Protein AF-E8R3G0-F1 (afdb_monomer)

pLDDT: mean 76.51, std 14.15, range [46.5, 92.06]

Organism: Isosphaera pallida (strain ATCC 43644 / DSM 9630 / IS1B) (NCBI:txid575540)

Solvent-accessible surface area (backbone atoms only — not comparable to full-atom values): 9959 Å² total; per-residue (Å²): 142,84,85,83,78,85,80,78,77,79,68,65,66,63,60,58,61,66,66,52,54,62,54,55,53,49,51,54,50,52,50,53,50,50,55,49,48,51,55,69,74,58,79,52,77,75,62,54,56,59,63,70,70,71,68,34,72,46,67,75,60,44,71,44,76,72,46,77,41,44,38,66,37,75,48,74,52,73,38,44,37,37,28,63,31,96,56,69,35,38,36,67,44,71,52,63,82,56,98,41,64,56,64,70,80,63,66,41,77,36,47,52,71,33,72,48,74,44,49,41,35,42,61,40,56,80,63,63,41,85,42,75,50,50,35,37,37,36,34,70,37,89,87,50,44,62,45,70,34,38,41,36,34,40,30,38,72,64,82,67,86,60,75,86,76,72,68,135

Radius of gyration: 34.89 Å; Cα contacts (8 Å, |Δi|>4): 264; chains: 1; bounding box: 93×71×91 Å

Foldseek 3Di:
DDDDDDDDDPPPVVVVVVVC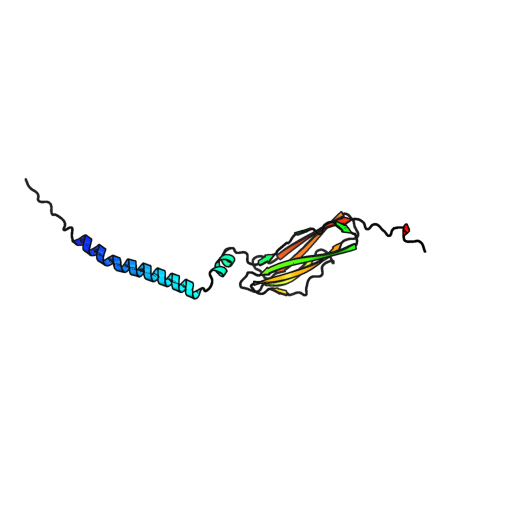VVVVVVVVVVVVVVVVVVVVVVPDPVLVVCVVVPDFKDKDAQEAEPEEDEAFDKDKDKIKIFGQDQAKKWWADKDWPDPFWDWPDPTDIAHHGGMDIIITMGTHHQDFAKDKIWMWIAMPDPVPRIRIHMYIYGYDYPPPDDVVVPDD

Structure (mmCIF, N/CA/C/O backbone):
data_AF-E8R3G0-F1
#
_entry.id   AF-E8R3G0-F1
#
loop_
_atom_site.group_PDB
_atom_site.id
_atom_site.type_symbol
_atom_site.label_atom_id
_atom_site.label_alt_id
_atom_site.label_comp_id
_atom_site.label_asym_id
_atom_site.label_entity_id
_atom_site.label_seq_id
_atom_site.pdbx_PDB_ins_code
_atom_site.Cartn_x
_atom_site.Cartn_y
_atom_site.Cartn_z
_atom_site.occupancy
_atom_site.B_iso_or_equiv
_atom_site.auth_seq_id
_atom_site.auth_comp_id
_atom_site.auth_asym_id
_atom_site.auth_atom_id
_atom_site.pdbx_PDB_model_num
ATOM 1 N N . MET A 1 1 ? 56.602 54.992 -60.881 1.00 48.09 1 MET A N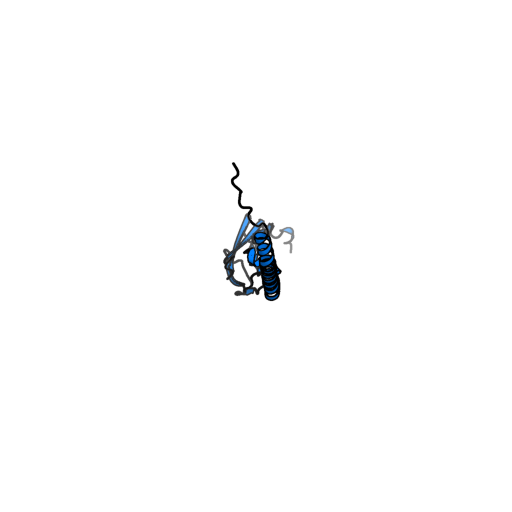 1
ATOM 2 C CA . MET A 1 1 ? 55.408 54.555 -60.127 1.00 48.09 1 MET A CA 1
ATOM 3 C C . MET A 1 1 ? 54.658 53.556 -60.984 1.00 48.09 1 MET A C 1
ATOM 5 O O . MET A 1 1 ? 54.378 53.911 -62.114 1.00 48.09 1 MET A O 1
ATOM 9 N N . HIS A 1 2 ? 54.443 52.333 -60.491 1.00 46.50 2 HIS A N 1
ATOM 10 C CA . HIS A 1 2 ? 53.284 51.454 -60.737 1.00 46.50 2 HIS A CA 1
ATOM 11 C C . HIS A 1 2 ? 53.679 50.013 -60.383 1.00 46.50 2 HIS A C 1
ATOM 13 O O . HIS A 1 2 ? 54.245 49.288 -61.192 1.00 46.50 2 HIS A O 1
ATOM 19 N N . GLN A 1 3 ? 53.409 49.615 -59.138 1.00 52.47 3 GLN A N 1
ATOM 20 C CA . GLN A 1 3 ? 53.368 48.205 -58.760 1.00 52.47 3 GLN A CA 1
ATOM 21 C C . GLN A 1 3 ? 51.996 47.660 -59.167 1.00 52.47 3 GLN A C 1
ATOM 23 O O . GLN A 1 3 ? 50.966 48.185 -58.743 1.00 52.47 3 GLN A O 1
ATOM 28 N N . THR A 1 4 ? 51.970 46.638 -60.014 1.00 61.75 4 THR A N 1
ATOM 29 C CA . THR A 1 4 ? 50.750 45.910 -60.369 1.00 61.75 4 THR A CA 1
ATOM 30 C C . THR A 1 4 ? 50.468 44.852 -59.308 1.00 61.75 4 THR A C 1
ATOM 32 O O . THR A 1 4 ? 51.262 43.933 -59.112 1.00 61.75 4 THR A O 1
ATOM 35 N N . VAL A 1 5 ? 49.337 44.989 -58.620 1.00 66.50 5 VAL A N 1
ATOM 36 C CA . VAL A 1 5 ? 48.831 44.021 -57.638 1.00 66.50 5 VAL A CA 1
ATOM 37 C C . VAL A 1 5 ? 48.325 42.767 -58.372 1.00 66.50 5 VAL A C 1
ATOM 39 O O . VAL A 1 5 ? 47.517 42.909 -59.292 1.00 66.50 5 VAL A O 1
ATOM 42 N N . PRO A 1 6 ? 48.738 41.542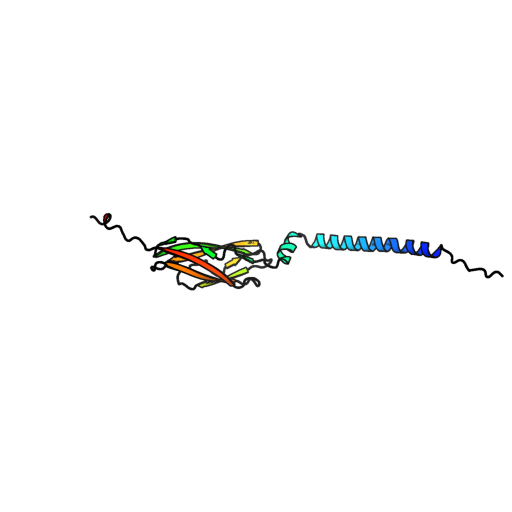 -57.993 1.00 62.72 6 PRO A N 1
ATOM 43 C CA . PRO A 1 6 ? 48.204 40.324 -58.594 1.00 62.72 6 PRO A CA 1
ATOM 44 C C . PRO A 1 6 ? 46.769 40.070 -58.106 1.00 62.72 6 PRO A C 1
ATOM 46 O O . PRO A 1 6 ? 46.514 39.886 -56.914 1.00 62.72 6 PRO A O 1
ATOM 49 N N . THR A 1 7 ? 45.811 40.047 -59.031 1.00 64.19 7 THR A N 1
ATOM 50 C CA . THR A 1 7 ? 44.411 39.719 -58.746 1.00 64.19 7 THR A CA 1
ATOM 51 C C . THR A 1 7 ? 44.235 38.200 -58.654 1.00 64.19 7 THR A C 1
ATOM 53 O O . THR A 1 7 ? 44.446 37.452 -59.605 1.00 64.19 7 THR A O 1
ATOM 56 N N . LYS A 1 8 ? 43.853 37.717 -57.466 1.00 61.03 8 LYS A N 1
ATOM 57 C CA . LYS A 1 8 ? 43.557 36.301 -57.199 1.00 61.03 8 LYS A CA 1
ATOM 58 C C . LYS A 1 8 ? 42.300 35.864 -57.980 1.00 61.03 8 LYS A C 1
ATOM 60 O O . LYS A 1 8 ? 41.273 36.541 -57.876 1.00 61.03 8 LYS A O 1
ATOM 65 N N . PRO A 1 9 ? 42.319 34.738 -58.721 1.00 58.00 9 PRO A N 1
ATOM 66 C CA . PRO A 1 9 ? 41.171 34.296 -59.509 1.00 58.00 9 PRO A CA 1
ATOM 67 C C . PRO A 1 9 ? 40.022 33.842 -58.593 1.00 58.00 9 PRO A C 1
ATOM 69 O O . PRO A 1 9 ? 40.120 32.846 -57.876 1.00 58.00 9 PRO A O 1
ATOM 72 N N . ARG A 1 10 ? 38.907 34.584 -58.626 1.00 59.81 10 ARG A N 1
ATOM 73 C CA . ARG A 1 10 ? 37.691 34.371 -57.807 1.00 59.81 10 ARG A CA 1
ATOM 74 C C . ARG A 1 10 ? 36.928 33.074 -58.135 1.00 59.81 10 ARG A C 1
ATOM 76 O O . ARG A 1 10 ? 35.971 32.747 -57.443 1.00 59.81 10 ARG A O 1
ATOM 83 N N . SER A 1 11 ? 37.341 32.317 -59.151 1.00 58.66 11 SER A N 1
ATOM 84 C CA . SER A 1 11 ? 36.619 31.140 -59.658 1.00 58.66 11 SER A CA 1
ATOM 85 C C . SER A 1 11 ? 36.961 29.816 -58.960 1.00 58.66 11 SER A C 1
ATOM 87 O O . SER A 1 11 ? 36.196 28.860 -59.069 1.00 58.66 11 SER A O 1
ATOM 89 N N . ALA A 1 12 ? 38.071 29.734 -58.215 1.00 56.28 12 ALA A N 1
ATOM 90 C CA . ALA A 1 12 ? 38.477 28.490 -57.548 1.00 56.28 12 ALA A CA 1
ATOM 91 C C . ALA A 1 12 ? 37.623 28.163 -56.307 1.00 56.28 12 ALA A C 1
ATOM 93 O O . ALA A 1 12 ? 37.351 26.999 -56.030 1.00 56.28 12 ALA A O 1
ATOM 94 N N . ILE A 1 13 ? 37.150 29.188 -55.591 1.00 58.56 13 ILE A N 1
ATOM 95 C CA . ILE A 1 13 ? 36.375 29.033 -54.347 1.00 58.56 13 ILE A CA 1
ATOM 96 C C . ILE A 1 13 ? 34.963 28.501 -54.644 1.00 58.56 13 ILE A C 1
ATOM 98 O O . ILE A 1 13 ? 34.425 27.697 -53.888 1.00 58.56 13 ILE A O 1
ATOM 102 N N . PHE A 1 14 ? 34.389 28.876 -55.791 1.00 53.91 14 PHE A N 1
ATOM 103 C CA . PHE A 1 14 ? 33.031 28.476 -56.164 1.00 53.91 14 PHE A CA 1
ATOM 104 C C . PHE A 1 14 ? 32.927 26.993 -56.567 1.00 53.91 14 PHE A C 1
ATOM 106 O O . PHE A 1 14 ? 31.877 26.381 -56.402 1.00 53.91 14 PHE A O 1
ATOM 113 N N . ARG A 1 15 ? 34.025 26.376 -57.035 1.00 52.94 15 ARG A N 1
ATOM 114 C CA . ARG A 1 15 ? 34.051 24.947 -57.406 1.00 52.94 15 ARG A CA 1
ATOM 115 C C . ARG A 1 15 ? 34.117 24.008 -56.196 1.00 52.94 15 ARG A C 1
ATOM 117 O O . ARG A 1 15 ? 33.633 22.890 -56.297 1.00 52.94 15 ARG A O 1
ATOM 124 N N . TRP A 1 16 ? 34.653 24.455 -55.058 1.00 50.97 16 TRP A N 1
ATOM 125 C CA . TRP A 1 16 ? 34.726 23.642 -53.833 1.00 50.97 16 TRP A CA 1
ATOM 126 C C . TRP A 1 16 ? 33.398 23.579 -53.066 1.00 50.97 16 TRP A C 1
ATOM 128 O O . TRP A 1 16 ? 33.080 22.538 -52.497 1.00 50.97 16 TRP A O 1
ATOM 138 N N . LEU A 1 17 ? 32.577 24.636 -53.114 1.00 52.47 17 LEU A N 1
ATOM 139 C CA . LEU A 1 17 ? 31.235 24.632 -52.510 1.00 52.47 17 LEU A CA 1
ATOM 140 C C . LEU A 1 17 ? 30.258 23.665 -53.201 1.00 52.47 17 LEU A C 1
ATOM 142 O O . LEU A 1 17 ? 29.334 23.169 -52.564 1.00 52.47 17 LEU A O 1
ATOM 146 N N . ALA A 1 18 ? 30.465 23.368 -54.486 1.00 53.03 18 ALA A N 1
ATOM 147 C CA . ALA A 1 18 ? 29.588 22.477 -55.244 1.00 53.03 18 ALA A CA 1
ATOM 148 C C . ALA A 1 18 ? 29.841 20.977 -54.977 1.00 53.03 18 ALA A C 1
ATOM 150 O O . ALA A 1 18 ? 28.991 20.154 -55.306 1.00 53.03 18 ALA A O 1
ATOM 151 N N . ILE A 1 19 ? 30.983 20.607 -54.380 1.00 55.94 19 ILE A N 1
ATOM 152 C CA . ILE A 1 19 ? 31.381 19.199 -54.168 1.00 55.94 19 ILE A CA 1
ATOM 153 C C . ILE A 1 19 ? 30.964 18.684 -52.775 1.00 55.94 19 ILE A C 1
ATOM 155 O O . ILE A 1 19 ? 30.756 17.484 -52.601 1.00 55.94 19 ILE A O 1
ATOM 159 N N . SER A 1 20 ? 30.773 19.565 -51.786 1.00 55.66 20 SER A N 1
ATOM 160 C CA . SER A 1 20 ? 30.359 19.187 -50.421 1.00 55.66 20 SER A CA 1
ATOM 161 C C . SER A 1 20 ? 28.839 19.099 -50.220 1.00 55.66 20 SER A C 1
ATOM 163 O O . SER A 1 20 ? 28.381 18.401 -49.316 1.00 55.66 20 SER A O 1
ATOM 165 N N . ALA A 1 21 ? 28.047 19.751 -51.076 1.00 58.28 21 ALA A N 1
ATOM 166 C CA . ALA A 1 21 ? 26.584 19.697 -51.050 1.00 58.28 21 ALA A CA 1
ATOM 167 C C . ALA A 1 21 ? 25.983 18.268 -51.111 1.00 58.28 21 ALA A C 1
ATOM 169 O O . ALA A 1 21 ? 25.083 17.983 -50.316 1.00 58.28 21 ALA A O 1
ATOM 170 N N . PRO A 1 22 ? 26.466 17.331 -51.960 1.00 60.69 22 PRO A N 1
ATOM 171 C CA . PRO A 1 22 ? 25.928 15.966 -51.982 1.00 60.69 22 PRO A CA 1
ATOM 172 C C . PRO A 1 22 ? 26.253 15.162 -50.712 1.00 60.69 22 PRO A C 1
ATOM 174 O O . PRO A 1 22 ? 25.462 14.310 -50.314 1.00 60.69 22 PRO A O 1
ATOM 177 N N . TRP A 1 23 ? 27.366 15.457 -50.032 1.00 65.50 23 TRP A N 1
ATOM 178 C CA . TRP A 1 23 ? 27.745 14.778 -48.787 1.00 65.50 23 TRP A CA 1
ATOM 179 C C . TRP A 1 23 ? 26.857 15.181 -47.611 1.00 65.50 23 TRP A C 1
ATOM 181 O O . TRP A 1 23 ? 26.475 14.324 -46.819 1.00 65.50 23 TRP A O 1
ATOM 191 N N . PHE A 1 24 ? 26.455 16.451 -47.526 1.00 69.25 24 PHE A N 1
ATOM 192 C CA . PHE A 1 24 ? 25.480 16.889 -46.522 1.00 69.25 24 PHE A CA 1
ATOM 193 C C . PHE A 1 24 ? 24.121 16.216 -46.718 1.00 69.25 24 PHE A C 1
ATOM 195 O O . PHE A 1 24 ? 23.537 15.733 -45.750 1.00 69.25 24 PHE A O 1
ATOM 202 N N . GLY A 1 25 ? 23.650 16.121 -47.965 1.00 73.75 25 GLY A N 1
ATOM 203 C CA . GLY A 1 25 ? 22.421 15.393 -48.284 1.00 73.75 25 GLY A CA 1
ATOM 204 C C . GLY A 1 25 ? 22.508 13.922 -47.879 1.00 73.75 25 GLY A C 1
ATOM 205 O O . GLY A 1 25 ? 21.599 13.416 -47.228 1.00 73.75 25 GLY A O 1
ATOM 206 N N . PHE A 1 26 ? 23.628 13.258 -48.184 1.00 79.38 26 PHE A N 1
ATOM 207 C CA . PHE A 1 26 ? 23.856 11.860 -47.817 1.00 79.38 26 PHE A CA 1
ATOM 208 C C . PHE A 1 26 ? 23.883 11.647 -46.296 1.00 79.38 26 PHE A C 1
ATOM 210 O O . PHE A 1 26 ? 23.203 10.754 -45.799 1.00 79.38 26 PHE A O 1
ATOM 217 N N . VAL A 1 27 ? 24.586 12.498 -45.541 1.00 79.94 27 VAL A N 1
ATOM 218 C CA . VAL A 1 27 ? 24.641 12.411 -44.070 1.00 79.94 27 VAL A CA 1
ATOM 219 C C . VAL A 1 27 ? 23.251 12.598 -43.459 1.00 79.94 27 VAL A C 1
ATOM 221 O O . VAL A 1 27 ? 22.842 11.792 -42.624 1.00 79.94 27 VAL A O 1
ATOM 224 N N . VAL A 1 28 ? 22.485 13.589 -43.923 1.00 79.44 28 VAL A N 1
ATOM 225 C CA . VAL A 1 28 ? 21.104 13.819 -43.465 1.00 79.44 28 VAL A CA 1
ATOM 226 C C . VAL A 1 28 ? 20.208 12.617 -43.779 1.00 79.44 28 VAL A C 1
ATOM 228 O O . VAL A 1 28 ? 19.414 12.209 -42.934 1.00 79.44 28 VAL A O 1
ATOM 231 N N . LEU A 1 29 ? 20.374 11.996 -44.947 1.00 78.88 29 LEU A N 1
ATOM 232 C CA . LEU A 1 29 ? 19.583 10.837 -45.365 1.00 78.88 29 LEU A CA 1
ATOM 233 C C . LEU A 1 29 ? 19.953 9.572 -44.577 1.00 78.88 29 LEU A C 1
ATOM 235 O O . LEU A 1 29 ? 19.066 8.821 -44.181 1.00 78.88 29 LEU A O 1
ATOM 239 N N . THR A 1 30 ? 21.236 9.367 -44.260 1.00 79.25 30 THR A N 1
ATOM 240 C CA . THR A 1 30 ? 21.670 8.272 -43.373 1.00 79.25 30 THR A CA 1
ATOM 241 C C . THR A 1 30 ? 21.217 8.475 -41.930 1.00 79.25 30 THR A C 1
ATOM 243 O O . THR A 1 30 ? 20.788 7.514 -41.297 1.00 79.25 30 THR A O 1
ATOM 246 N N . MET A 1 31 ? 21.222 9.716 -41.428 1.00 76.12 31 MET A N 1
ATOM 247 C CA . MET A 1 31 ? 20.667 10.056 -40.117 1.00 76.12 31 MET A CA 1
ATOM 248 C C . MET A 1 31 ? 19.165 9.753 -40.089 1.00 76.12 31 MET A C 1
ATOM 250 O O . MET A 1 31 ? 18.741 8.955 -39.261 1.00 76.12 31 MET A O 1
ATOM 254 N N . LEU A 1 32 ? 18.388 10.249 -41.059 1.00 77.88 32 LEU A N 1
ATOM 255 C CA . LEU A 1 32 ? 16.951 9.963 -41.184 1.00 77.88 32 LEU A CA 1
ATOM 256 C C . LEU A 1 32 ? 16.651 8.465 -41.331 1.00 77.88 32 LEU A C 1
ATOM 258 O O . LEU A 1 32 ? 15.724 7.964 -40.700 1.00 77.88 32 LEU A O 1
ATOM 262 N N . SER A 1 33 ? 17.449 7.734 -42.112 1.00 77.38 33 SER A N 1
ATOM 263 C CA . SER A 1 33 ? 17.300 6.284 -42.269 1.00 77.38 33 SER A CA 1
ATOM 264 C C . SER A 1 33 ? 17.641 5.530 -40.985 1.00 77.38 33 SER A C 1
ATOM 266 O O . SER A 1 33 ? 16.970 4.552 -40.671 1.00 77.38 33 SER A O 1
ATOM 268 N N . SER A 1 34 ? 18.653 5.966 -40.230 1.00 69.88 34 SER A N 1
ATOM 269 C CA . SER A 1 34 ? 19.022 5.349 -38.951 1.00 69.88 34 SER A CA 1
ATOM 270 C C . SER A 1 34 ? 17.977 5.619 -37.864 1.00 69.88 34 SER A C 1
ATOM 272 O O . SER A 1 34 ? 17.584 4.698 -37.154 1.00 69.88 34 SER A O 1
ATOM 274 N N . THR A 1 35 ? 17.444 6.844 -37.794 1.00 66.06 35 THR A N 1
ATOM 275 C CA . THR A 1 35 ? 16.356 7.206 -36.878 1.00 66.06 35 THR A CA 1
ATOM 276 C C . THR A 1 35 ? 15.055 6.494 -37.259 1.00 66.06 35 THR A C 1
ATOM 278 O O . THR A 1 35 ? 14.363 5.983 -36.383 1.00 66.06 35 THR A O 1
ATOM 281 N N . GLY A 1 36 ? 14.754 6.371 -38.556 1.00 72.00 36 GLY A N 1
ATOM 282 C CA . GLY A 1 36 ? 13.613 5.600 -39.055 1.00 72.00 36 GLY A CA 1
ATOM 283 C C . GLY A 1 36 ? 13.739 4.099 -38.780 1.00 72.00 36 GLY A C 1
ATOM 284 O O . GLY A 1 36 ? 12.777 3.478 -38.342 1.00 72.00 36 GLY A O 1
ATOM 285 N N . MET A 1 37 ? 14.931 3.516 -38.953 1.00 67.75 37 MET A N 1
ATOM 286 C CA . MET A 1 37 ? 15.182 2.104 -38.637 1.00 67.75 37 MET A CA 1
ATOM 287 C C . MET A 1 37 ? 15.089 1.832 -37.128 1.00 67.75 37 MET A C 1
ATOM 289 O O . MET A 1 37 ? 14.518 0.821 -36.726 1.00 67.75 37 MET A O 1
ATOM 293 N N . ALA A 1 38 ? 15.578 2.747 -36.284 1.00 56.00 38 ALA A N 1
ATOM 294 C CA . ALA A 1 38 ? 15.416 2.655 -34.833 1.00 56.00 38 ALA A CA 1
ATOM 295 C C . ALA A 1 38 ? 13.934 2.691 -34.426 1.00 56.00 38 ALA A C 1
ATOM 297 O O . ALA A 1 38 ? 13.512 1.911 -33.574 1.00 56.00 38 ALA A O 1
ATOM 298 N N . PHE A 1 39 ? 13.128 3.530 -35.081 1.00 61.53 39 PHE A N 1
ATOM 299 C CA . PHE A 1 39 ? 11.682 3.591 -34.865 1.00 61.53 39 PHE A CA 1
ATOM 300 C C . PHE A 1 39 ? 10.972 2.298 -35.306 1.00 61.53 39 PHE A C 1
ATOM 302 O O . PHE A 1 39 ? 10.087 1.810 -34.608 1.00 61.53 39 PHE A O 1
ATOM 309 N N . LEU A 1 40 ? 11.409 1.689 -36.417 1.00 61.66 40 LEU A N 1
ATOM 310 C CA . LEU A 1 40 ? 10.864 0.417 -36.913 1.00 61.66 40 LEU A CA 1
ATOM 311 C C . LEU A 1 40 ? 11.252 -0.794 -36.050 1.00 61.66 40 LEU A C 1
ATOM 313 O O . LEU A 1 40 ? 10.477 -1.742 -35.973 1.00 61.66 40 LEU A O 1
ATOM 317 N N . MET A 1 41 ? 12.419 -0.782 -35.395 1.00 62.16 41 MET A N 1
ATOM 318 C CA . MET A 1 41 ? 12.826 -1.867 -34.489 1.00 62.16 41 MET A CA 1
ATOM 319 C C . MET A 1 41 ? 12.247 -1.748 -33.073 1.00 62.16 41 MET A C 1
ATOM 321 O O . MET A 1 41 ? 12.111 -2.765 -32.400 1.00 62.16 41 MET A O 1
ATOM 325 N N . THR A 1 42 ? 11.927 -0.539 -32.600 1.00 55.88 42 THR A N 1
ATOM 326 C CA . THR A 1 42 ? 11.536 -0.320 -31.191 1.00 55.88 42 THR A CA 1
ATOM 327 C C . THR A 1 42 ? 10.032 -0.352 -30.930 1.00 55.88 42 THR A C 1
ATOM 329 O O . THR A 1 42 ? 9.648 -0.461 -29.771 1.00 55.88 42 THR A O 1
ATOM 332 N N . GLY A 1 43 ? 9.193 -0.367 -31.973 1.00 64.75 43 GLY A N 1
ATOM 333 C CA . GLY A 1 43 ? 7.811 -0.871 -31.947 1.00 64.75 43 GLY A CA 1
ATOM 334 C C . GLY A 1 43 ? 6.774 -0.065 -31.156 1.00 64.75 43 GLY A C 1
ATOM 335 O O . GLY A 1 43 ? 5.629 -0.009 -31.588 1.00 64.75 43 GLY A O 1
ATOM 336 N N . ASP A 1 44 ? 7.134 0.585 -30.048 1.00 59.31 44 ASP A N 1
ATOM 337 C CA . ASP A 1 44 ? 6.203 1.376 -29.249 1.00 59.31 44 ASP A CA 1
ATOM 338 C C . ASP A 1 44 ? 6.936 2.368 -28.326 1.00 59.31 44 ASP A C 1
ATOM 340 O O . ASP A 1 44 ? 7.596 2.004 -27.349 1.00 59.31 44 ASP A O 1
ATOM 344 N N . THR A 1 45 ? 6.818 3.666 -28.615 1.00 50.84 45 THR A N 1
ATOM 345 C CA . THR A 1 45 ? 7.398 4.738 -27.783 1.00 50.84 45 THR A CA 1
ATOM 346 C C . THR A 1 45 ? 6.733 4.853 -26.408 1.00 50.84 45 THR A C 1
ATOM 348 O O . THR A 1 45 ? 7.247 5.556 -25.535 1.00 50.84 45 THR A O 1
ATOM 351 N N . SER A 1 46 ? 5.605 4.170 -26.191 1.00 54.84 46 SER A N 1
ATOM 352 C CA . SER A 1 46 ? 4.868 4.181 -24.924 1.00 54.84 46 SER A CA 1
ATOM 353 C C . SER A 1 46 ? 5.565 3.413 -23.797 1.00 54.84 46 SER A C 1
ATOM 355 O O . SER A 1 46 ? 5.324 3.721 -22.632 1.00 54.84 46 SER A O 1
ATOM 357 N N . LEU A 1 47 ? 6.487 2.494 -24.113 1.00 52.38 47 LEU A N 1
ATOM 358 C CA . LEU A 1 47 ? 7.291 1.775 -23.114 1.00 52.38 47 LEU A CA 1
ATOM 359 C C . LEU A 1 47 ? 8.501 2.585 -22.627 1.00 52.38 47 LEU A C 1
ATOM 361 O O . LEU A 1 47 ? 9.015 2.333 -21.542 1.00 52.38 47 LEU A O 1
ATOM 365 N N . VAL A 1 48 ? 8.944 3.585 -23.394 1.00 55.25 48 VAL A N 1
ATOM 366 C CA . VAL A 1 48 ? 10.142 4.378 -23.078 1.00 55.25 48 VAL A CA 1
ATOM 367 C C . VAL A 1 48 ? 9.869 5.382 -21.949 1.00 55.25 48 VAL A C 1
ATOM 369 O O . VAL A 1 48 ? 10.715 5.584 -21.088 1.00 55.25 48 VAL A O 1
ATOM 372 N N . VAL A 1 49 ? 8.673 5.971 -21.879 1.00 54.75 49 VAL A N 1
ATOM 373 C CA . VAL A 1 49 ? 8.308 6.982 -20.863 1.00 54.75 49 VAL A CA 1
ATOM 374 C C . VAL A 1 49 ? 8.214 6.421 -19.427 1.00 54.75 49 VAL A C 1
ATOM 376 O O . VAL A 1 49 ? 8.853 7.000 -18.547 1.00 54.75 49 VAL A O 1
ATOM 379 N N . PRO A 1 50 ? 7.523 5.293 -19.151 1.00 51.53 50 PRO A N 1
ATOM 380 C CA . PRO A 1 50 ? 7.547 4.665 -17.826 1.00 51.53 50 PRO A CA 1
ATOM 381 C C . PRO A 1 50 ? 8.909 4.023 -17.511 1.00 51.53 50 PRO A C 1
ATOM 383 O O . PRO A 1 50 ? 9.291 3.919 -16.346 1.00 51.53 50 PRO A O 1
ATOM 386 N N . TYR A 1 51 ? 9.709 3.672 -18.530 1.00 49.41 51 TYR A N 1
ATOM 387 C CA . TYR A 1 51 ? 11.099 3.264 -18.316 1.00 49.41 51 TYR A CA 1
ATOM 388 C C . TYR A 1 51 ? 11.958 4.414 -17.757 1.00 49.41 51 TYR A C 1
ATOM 390 O O . TYR A 1 51 ? 12.839 4.171 -16.931 1.00 49.41 51 TYR A O 1
ATOM 398 N N . LEU A 1 52 ? 11.678 5.653 -18.176 1.00 53.56 52 LEU A N 1
ATOM 399 C CA . LEU A 1 52 ? 12.456 6.857 -17.865 1.00 53.56 52 LEU A CA 1
ATOM 400 C C . LEU A 1 52 ? 12.043 7.582 -16.574 1.00 53.56 52 LEU A C 1
ATOM 402 O O . LEU A 1 52 ? 12.857 8.323 -16.029 1.00 53.56 52 LEU A O 1
ATOM 406 N N . GLN A 1 53 ? 10.820 7.382 -16.075 1.00 57.75 53 GLN A N 1
ATOM 407 C CA . GLN A 1 53 ? 10.375 7.955 -14.794 1.00 57.75 53 GLN A CA 1
ATOM 408 C C . GLN A 1 53 ? 10.850 7.162 -13.568 1.00 57.75 53 GLN A C 1
ATOM 410 O O . GLN A 1 53 ? 10.711 7.647 -12.451 1.00 57.75 53 GLN A O 1
ATOM 415 N N . GLY A 1 54 ? 11.448 5.983 -13.774 1.00 58.16 54 GLY A N 1
ATOM 416 C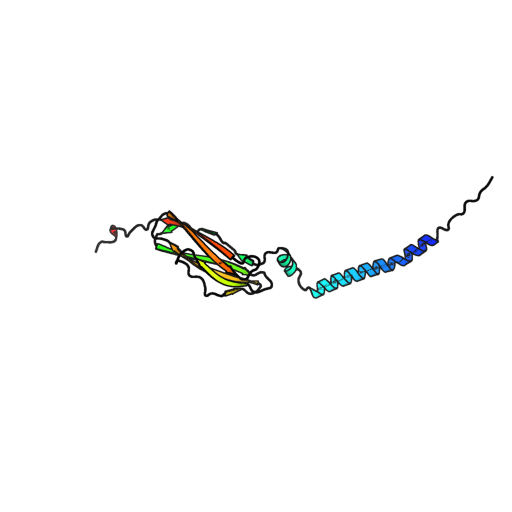 CA . GLY A 1 54 ? 12.196 5.249 -12.748 1.00 58.16 54 GLY A CA 1
ATOM 417 C C . GLY A 1 54 ? 11.371 4.633 -11.617 1.00 58.16 54 GLY A C 1
ATOM 418 O O . GLY A 1 54 ? 11.967 3.994 -10.763 1.00 58.16 54 GLY A O 1
ATOM 419 N N . GLU A 1 55 ? 10.047 4.806 -11.620 1.00 63.62 55 GLU A N 1
ATOM 420 C CA . GLU A 1 55 ? 9.135 4.180 -10.666 1.00 63.62 55 GLU A CA 1
ATOM 421 C C . GLU A 1 55 ? 8.099 3.351 -11.437 1.00 63.62 55 GLU A C 1
ATOM 423 O O . GLU A 1 55 ? 7.216 3.884 -12.112 1.00 63.62 55 GLU A O 1
ATOM 428 N N . ARG A 1 56 ? 8.234 2.031 -11.388 1.00 77.94 56 ARG A N 1
ATOM 429 C CA . ARG A 1 56 ? 7.436 1.067 -12.154 1.00 77.94 56 ARG A CA 1
ATOM 430 C C . ARG A 1 56 ? 6.621 0.147 -11.269 1.00 77.94 56 ARG A C 1
ATOM 432 O O . ARG A 1 56 ? 5.868 -0.677 -11.777 1.00 77.94 56 ARG A O 1
ATOM 439 N N . PHE A 1 57 ? 6.739 0.282 -9.957 1.00 85.75 57 PHE A N 1
ATOM 440 C CA . PHE A 1 57 ? 5.900 -0.436 -9.016 1.00 85.75 57 PHE A CA 1
ATOM 441 C C . PHE A 1 57 ? 5.061 0.548 -8.199 1.00 85.75 57 PHE A C 1
ATOM 443 O O . PHE A 1 57 ? 5.579 1.280 -7.351 1.00 85.75 57 PHE A O 1
ATOM 450 N N . LEU A 1 58 ? 3.755 0.586 -8.476 1.00 87.00 58 LEU A N 1
ATOM 451 C CA . LEU A 1 58 ? 2.831 1.536 -7.859 1.00 87.00 58 LEU A CA 1
ATOM 452 C C . LEU A 1 58 ? 2.002 0.867 -6.767 1.00 87.00 58 LEU A C 1
ATOM 454 O O . LEU A 1 58 ? 1.529 -0.258 -6.918 1.00 87.00 58 LEU A O 1
ATOM 458 N N . VAL A 1 59 ? 1.793 1.612 -5.685 1.00 89.50 59 VAL A N 1
ATOM 459 C CA . VAL A 1 59 ? 0.960 1.232 -4.542 1.00 89.50 59 VAL A CA 1
ATOM 460 C C . VAL A 1 59 ? -0.075 2.333 -4.363 1.00 89.50 59 VAL A C 1
ATOM 462 O O . VAL A 1 59 ? 0.303 3.499 -4.251 1.00 89.50 59 VAL A O 1
ATOM 465 N N . SER A 1 60 ? -1.365 1.995 -4.384 1.00 86.25 60 SER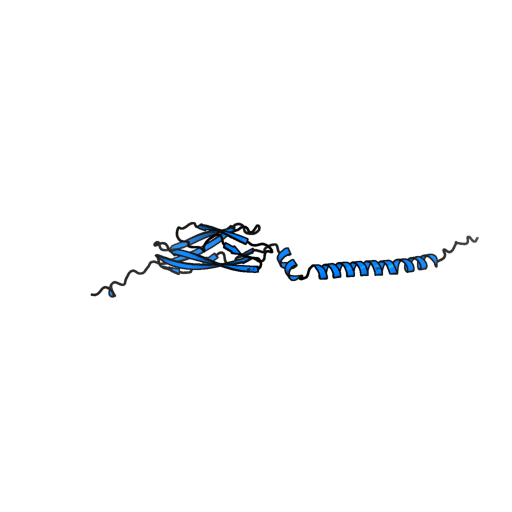 A N 1
ATOM 466 C CA . SER A 1 60 ? -2.426 3.012 -4.414 1.00 86.25 60 SER A CA 1
ATOM 467 C C . SER A 1 60 ? -2.505 3.844 -3.136 1.00 86.25 60 SER A C 1
ATOM 469 O O . SER A 1 60 ? -2.490 5.071 -3.207 1.00 86.25 60 SER A O 1
ATOM 471 N N . GLN A 1 61 ? -2.609 3.196 -1.975 1.00 85.06 61 GLN A N 1
ATOM 472 C CA . GLN A 1 61 ? -2.691 3.862 -0.677 1.00 85.06 61 GLN A CA 1
ATOM 473 C C . GLN A 1 61 ? -1.956 3.026 0.364 1.00 85.06 61 GLN A C 1
ATOM 475 O O . GLN A 1 61 ? -2.143 1.818 0.450 1.00 85.06 61 GLN A O 1
ATOM 480 N N . THR A 1 62 ? -1.099 3.687 1.131 1.00 87.81 62 THR A N 1
ATOM 481 C CA . THR A 1 62 ? -0.367 3.096 2.255 1.00 87.81 62 THR A CA 1
ATOM 482 C C . THR A 1 62 ? -0.897 3.577 3.597 1.00 87.81 62 THR A C 1
ATOM 484 O O . THR A 1 62 ? -0.408 3.150 4.628 1.00 87.81 62 THR A O 1
ATOM 487 N N . ASP A 1 63 ? -1.863 4.488 3.606 1.00 91.69 63 ASP A N 1
ATOM 488 C CA . ASP A 1 63 ? -2.400 5.108 4.809 1.00 91.69 63 ASP A CA 1
ATOM 489 C C . ASP A 1 63 ? -3.922 5.040 4.757 1.00 91.69 63 ASP A C 1
ATOM 491 O O . ASP A 1 63 ? -4.569 5.688 3.929 1.00 91.69 63 ASP A O 1
ATOM 495 N N . HIS A 1 64 ? -4.477 4.179 5.600 1.00 90.62 64 HIS A N 1
ATOM 496 C CA . HIS A 1 64 ? -5.892 3.858 5.617 1.00 90.62 64 HIS A CA 1
ATOM 497 C C . HIS A 1 64 ? -6.529 4.403 6.887 1.00 90.62 64 HIS A C 1
ATOM 499 O O . HIS A 1 64 ? -6.287 3.908 7.986 1.00 90.62 64 HIS A O 1
ATOM 505 N N . HIS A 1 65 ? -7.407 5.387 6.722 1.00 91.06 65 HIS A N 1
ATOM 506 C CA . HIS A 1 65 ? -8.268 5.867 7.794 1.00 91.06 65 HIS A CA 1
ATOM 507 C C . HIS A 1 65 ? -9.566 5.058 7.802 1.00 91.06 65 HIS A C 1
ATOM 509 O O . HIS A 1 65 ? -10.409 5.205 6.919 1.00 91.06 65 HIS A O 1
ATOM 515 N N . LEU A 1 66 ? -9.728 4.200 8.806 1.00 89.38 66 LEU A N 1
ATOM 516 C CA . LEU A 1 66 ? -10.899 3.333 8.974 1.00 89.38 66 LEU A CA 1
ATOM 517 C C . LEU A 1 66 ? -12.063 4.042 9.688 1.00 89.38 66 LEU A C 1
ATOM 519 O O . LEU A 1 66 ? -13.144 3.472 9.823 1.00 89.38 66 LEU A O 1
ATOM 523 N N . GLY A 1 67 ? -11.847 5.286 10.124 1.00 90.50 67 GLY A N 1
ATOM 524 C CA . GLY A 1 67 ? -12.829 6.091 10.840 1.00 90.50 67 GLY A CA 1
ATOM 525 C C . GLY A 1 67 ? -13.045 5.597 12.267 1.00 90.50 67 GLY A C 1
ATOM 526 O O . GLY A 1 67 ? -12.111 5.144 12.928 1.00 90.50 67 GLY A O 1
ATOM 527 N N . THR A 1 68 ? -14.281 5.706 12.746 1.00 90.88 68 THR A N 1
ATOM 528 C CA . THR A 1 68 ? -14.656 5.296 14.100 1.00 90.88 68 THR A CA 1
ATOM 529 C C . THR A 1 68 ? -15.089 3.833 14.124 1.00 90.88 68 THR A C 1
ATOM 531 O O . THR A 1 68 ? -16.009 3.445 13.399 1.00 90.88 68 THR A O 1
ATOM 534 N N . LEU A 1 69 ? -14.450 3.028 14.969 1.00 89.69 69 LEU A N 1
ATOM 535 C CA . LEU A 1 69 ? -14.721 1.598 15.128 1.00 89.69 69 LEU A CA 1
ATOM 536 C C . LEU A 1 69 ? -15.128 1.287 16.562 1.00 89.69 69 LEU A C 1
ATOM 538 O O . LEU A 1 69 ? -14.718 1.985 17.487 1.00 89.69 69 LEU A O 1
ATOM 542 N N . ARG A 1 70 ? -15.938 0.250 16.765 1.00 89.94 70 ARG A N 1
ATOM 543 C CA . ARG A 1 70 ? -16.280 -0.193 18.116 1.00 89.94 70 ARG A CA 1
ATOM 544 C C . ARG A 1 70 ? -15.228 -1.168 18.635 1.00 89.94 70 ARG A C 1
ATOM 546 O O . ARG A 1 70 ? -14.550 -1.839 17.862 1.00 89.94 70 ARG A O 1
ATOM 553 N N . GLN A 1 71 ? -15.112 -1.258 19.954 1.00 89.19 71 GLN A N 1
ATOM 554 C CA . GLN A 1 71 ? -14.306 -2.293 20.607 1.00 89.19 71 GLN A CA 1
ATOM 555 C C . GLN A 1 71 ? -14.679 -3.691 20.097 1.00 89.19 71 GLN A C 1
ATOM 557 O O . GLN A 1 71 ? -15.864 -3.997 19.943 1.00 89.19 71 GLN A O 1
ATOM 562 N N . GLY A 1 72 ? -13.666 -4.511 19.812 1.00 85.44 72 GLY A N 1
ATOM 563 C CA . GLY A 1 72 ? -13.838 -5.869 19.296 1.00 85.44 72 GLY A CA 1
ATOM 564 C C . GLY A 1 72 ? -14.321 -5.961 17.842 1.00 85.44 72 GLY A C 1
ATOM 565 O O . GLY A 1 72 ? -14.494 -7.073 17.339 1.00 85.44 72 GLY A O 1
ATOM 566 N N . ASP A 1 73 ? -14.532 -4.833 17.146 1.00 86.50 73 ASP A N 1
ATOM 567 C CA . ASP A 1 73 ? -14.881 -4.848 15.725 1.00 86.50 73 ASP A CA 1
ATOM 568 C C . ASP A 1 73 ? -13.735 -5.418 14.875 1.00 86.50 73 ASP A C 1
ATOM 570 O O . ASP A 1 73 ? -12.552 -5.394 15.222 1.00 86.50 73 ASP A O 1
ATOM 574 N N . GLU A 1 74 ? -14.097 -5.884 13.685 1.00 86.94 74 GLU A N 1
ATOM 575 C CA . GLU A 1 74 ? -13.154 -6.302 12.660 1.00 86.94 74 GLU A CA 1
ATOM 576 C C . GLU A 1 74 ? -13.387 -5.487 11.386 1.00 86.94 74 GLU A C 1
ATOM 578 O O . GLU A 1 74 ? -14.523 -5.284 10.939 1.00 86.94 74 GLU A O 1
ATOM 583 N N . ARG A 1 75 ? -12.302 -4.997 10.782 1.00 87.50 75 ARG A N 1
ATOM 584 C CA . ARG A 1 75 ? -12.345 -4.268 9.512 1.00 87.50 75 ARG A CA 1
ATOM 585 C C . ARG A 1 75 ? -11.401 -4.876 8.503 1.00 87.50 75 ARG A C 1
ATOM 587 O O . ARG A 1 75 ? -10.331 -5.358 8.840 1.00 87.50 75 ARG A O 1
ATOM 594 N N . THR A 1 76 ? -11.818 -4.846 7.245 1.00 87.25 76 THR A N 1
ATOM 595 C CA . THR A 1 76 ? -10.990 -5.257 6.113 1.00 87.25 76 THR A CA 1
ATOM 596 C C . THR A 1 76 ? -10.832 -4.070 5.177 1.00 87.25 76 THR A C 1
ATOM 598 O O . THR A 1 76 ? -11.816 -3.393 4.877 1.00 87.25 76 THR A O 1
ATOM 601 N N . PHE A 1 77 ? -9.610 -3.826 4.725 1.00 86.94 77 PHE A N 1
ATOM 602 C CA . PHE A 1 77 ? -9.291 -2.863 3.679 1.00 86.94 77 PHE A CA 1
ATOM 603 C C . PHE A 1 77 ? -8.410 -3.528 2.622 1.00 86.94 77 PHE A C 1
ATOM 605 O O . PHE A 1 77 ? -7.817 -4.577 2.867 1.00 86.94 77 PHE A O 1
ATOM 612 N N . THR A 1 78 ? -8.354 -2.945 1.431 1.00 88.75 78 THR A N 1
ATOM 613 C CA . THR A 1 78 ? -7.586 -3.484 0.307 1.00 88.75 78 THR A CA 1
ATOM 614 C C . THR A 1 78 ? -6.448 -2.550 -0.063 1.00 88.75 78 THR A C 1
ATOM 616 O O . THR A 1 78 ? -6.629 -1.332 -0.111 1.00 88.75 78 THR A O 1
ATOM 619 N N . VAL A 1 79 ? -5.289 -3.132 -0.356 1.00 88.56 79 VAL A N 1
ATOM 620 C CA . VAL A 1 79 ? -4.118 -2.419 -0.869 1.00 88.56 79 VAL A CA 1
ATOM 621 C C . VAL A 1 79 ? -3.892 -2.858 -2.309 1.00 88.56 79 VAL A C 1
ATOM 623 O O . VAL A 1 79 ? -3.570 -4.018 -2.561 1.00 88.56 79 VAL A O 1
ATOM 626 N N . ASP A 1 80 ? -4.056 -1.937 -3.254 1.00 91.00 80 ASP A N 1
ATOM 627 C CA . ASP A 1 80 ? -3.828 -2.217 -4.669 1.00 91.00 80 ASP A CA 1
ATOM 628 C C . ASP A 1 80 ? -2.356 -2.014 -5.039 1.00 91.00 80 ASP A C 1
ATOM 630 O O . ASP A 1 80 ? -1.763 -0.956 -4.798 1.00 91.00 80 ASP A O 1
ATOM 634 N N . LEU A 1 81 ? -1.791 -3.043 -5.662 1.00 90.38 81 LEU A N 1
ATOM 635 C CA . LEU A 1 81 ? -0.438 -3.102 -6.192 1.00 90.38 81 LEU A CA 1
ATOM 636 C C . LEU A 1 81 ? -0.504 -3.191 -7.714 1.00 90.38 81 LEU A C 1
ATOM 638 O O . LEU A 1 81 ? -1.223 -4.027 -8.259 1.00 90.38 81 LEU A O 1
ATOM 642 N N . LEU A 1 82 ? 0.256 -2.353 -8.412 1.00 90.44 82 LEU A N 1
ATOM 643 C CA . LEU A 1 82 ? 0.325 -2.339 -9.870 1.00 90.44 82 LEU A CA 1
ATOM 644 C C . LEU A 1 82 ? 1.779 -2.471 -10.317 1.00 90.44 82 LEU A C 1
ATOM 646 O O . LEU A 1 82 ? 2.607 -1.602 -10.035 1.00 90.44 82 LEU A O 1
ATOM 650 N N . ASN A 1 83 ? 2.065 -3.540 -11.055 1.00 90.81 83 ASN A N 1
ATOM 651 C CA . ASN A 1 83 ? 3.364 -3.746 -11.670 1.00 90.81 83 ASN A CA 1
ATOM 652 C C . ASN A 1 83 ? 3.372 -3.150 -13.084 1.00 90.81 83 ASN A C 1
ATOM 654 O O . ASN A 1 83 ? 2.773 -3.701 -13.998 1.00 90.81 83 ASN A O 1
ATOM 658 N N . GLN A 1 84 ? 4.050 -2.025 -13.276 1.00 86.44 84 GLN A N 1
ATOM 659 C CA . GLN A 1 84 ? 4.351 -1.434 -14.586 1.00 86.44 84 GLN A CA 1
ATOM 660 C C . GLN A 1 84 ? 5.787 -1.734 -15.045 1.00 86.44 84 GLN A C 1
ATOM 662 O O . GLN A 1 84 ? 6.238 -1.193 -16.057 1.00 86.44 84 GLN A O 1
ATOM 667 N N . ALA A 1 85 ? 6.529 -2.569 -14.313 1.00 78.75 85 ALA A N 1
ATOM 668 C CA . ALA A 1 85 ? 7.863 -2.989 -14.711 1.00 78.75 85 ALA A CA 1
ATOM 669 C C . ALA A 1 85 ? 7.786 -4.030 -15.833 1.00 78.75 85 ALA A C 1
ATOM 671 O O . ALA A 1 85 ? 6.773 -4.695 -16.029 1.00 78.75 85 ALA A O 1
ATOM 672 N N . GLY A 1 86 ? 8.888 -4.180 -16.571 1.00 79.31 86 GLY A N 1
ATOM 673 C CA . GLY A 1 86 ? 9.030 -5.227 -17.588 1.00 79.31 86 GLY A CA 1
ATOM 674 C C . GLY A 1 86 ? 9.333 -6.613 -17.009 1.00 79.31 86 GLY A C 1
ATOM 675 O O . GLY A 1 86 ? 9.511 -7.558 -17.769 1.00 79.31 86 GLY A O 1
ATOM 676 N N . GLU A 1 87 ? 9.418 -6.731 -15.685 1.00 83.19 87 GLU A N 1
ATOM 677 C CA . GLU A 1 87 ? 9.729 -7.958 -14.952 1.00 83.19 87 GLU A CA 1
ATOM 678 C C . GLU A 1 87 ? 8.646 -8.252 -13.909 1.00 83.19 87 GLU A C 1
ATOM 680 O O . GLU A 1 87 ? 7.973 -7.341 -13.423 1.00 83.19 87 GLU A O 1
ATOM 685 N N . SER A 1 88 ? 8.454 -9.526 -13.573 1.00 87.00 88 SER A N 1
ATOM 686 C CA . SER A 1 88 ? 7.496 -9.950 -12.550 1.00 87.00 88 SER A CA 1
ATOM 687 C C . SER A 1 88 ? 7.956 -9.518 -11.154 1.00 87.00 88 SER A C 1
ATOM 689 O O . SER A 1 88 ? 9.110 -9.752 -10.786 1.00 87.00 88 SER A O 1
ATOM 691 N N . VAL A 1 89 ? 7.047 -8.977 -10.342 1.00 90.44 89 VAL A N 1
ATOM 692 C CA . VAL A 1 89 ? 7.315 -8.644 -8.935 1.00 90.44 89 VAL A CA 1
ATOM 693 C C . VAL A 1 89 ? 6.645 -9.677 -8.037 1.00 90.44 89 VAL A C 1
ATOM 695 O O . VAL A 1 89 ? 5.446 -9.912 -8.151 1.00 90.44 89 VAL A O 1
ATOM 698 N N . GLN A 1 90 ? 7.401 -10.284 -7.127 1.00 91.56 90 GLN A N 1
ATOM 699 C CA . GLN A 1 90 ? 6.863 -11.193 -6.119 1.00 91.56 90 GLN A CA 1
ATOM 700 C C . GLN A 1 90 ? 6.699 -10.489 -4.781 1.00 91.56 90 GLN A C 1
ATOM 702 O O . GLN A 1 90 ? 7.579 -9.745 -4.351 1.00 91.56 90 GLN A O 1
ATOM 707 N N . VAL A 1 91 ? 5.591 -10.778 -4.104 1.00 90.44 91 VAL A N 1
ATOM 708 C CA . VAL A 1 91 ? 5.362 -10.448 -2.698 1.00 90.44 91 VAL A CA 1
ATOM 709 C C . VAL A 1 91 ? 5.597 -11.720 -1.889 1.00 90.44 91 VAL A C 1
ATOM 711 O O . VAL A 1 91 ? 4.837 -12.681 -1.996 1.00 90.44 91 VAL A O 1
ATOM 714 N N . HIS A 1 92 ? 6.675 -11.750 -1.107 1.00 89.50 92 HIS A N 1
ATOM 715 C CA . HIS A 1 92 ? 7.099 -12.958 -0.388 1.00 89.50 92 HIS A CA 1
ATOM 716 C C . HIS A 1 92 ? 6.395 -13.151 0.953 1.00 89.50 92 HIS A C 1
ATOM 718 O O . HIS A 1 92 ? 6.376 -14.256 1.488 1.00 89.50 92 HIS A O 1
ATOM 724 N N . GLY A 1 93 ? 5.850 -12.077 1.518 1.00 85.62 93 GLY A N 1
ATOM 725 C CA . GLY A 1 93 ? 5.187 -12.123 2.808 1.00 85.62 93 GLY A CA 1
ATOM 726 C C . GLY A 1 93 ? 4.905 -10.742 3.374 1.00 85.62 93 GLY A C 1
ATOM 727 O O . GLY A 1 93 ? 5.270 -9.714 2.795 1.00 85.62 93 GLY A O 1
ATOM 728 N N . ALA A 1 94 ? 4.276 -10.743 4.544 1.00 85.62 94 ALA A N 1
ATOM 729 C CA . ALA A 1 94 ? 3.965 -9.549 5.310 1.00 85.62 94 ALA A CA 1
ATOM 730 C C . ALA A 1 94 ? 4.419 -9.721 6.766 1.00 85.62 94 ALA A C 1
ATOM 732 O O . ALA A 1 94 ? 4.100 -10.729 7.398 1.00 85.62 94 AL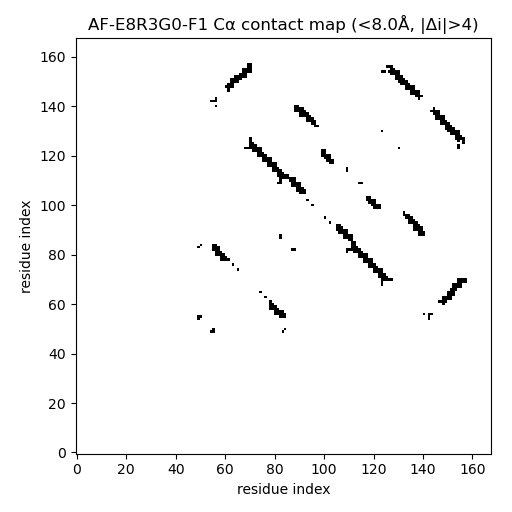A A O 1
ATOM 733 N N . GLN A 1 95 ? 5.126 -8.729 7.304 1.00 85.38 95 GLN A N 1
ATOM 734 C CA . GLN A 1 95 ? 5.368 -8.581 8.738 1.00 85.38 95 GLN A CA 1
ATOM 735 C C . GLN A 1 95 ? 4.283 -7.685 9.340 1.00 85.38 95 GLN A C 1
ATOM 737 O O . GLN A 1 95 ? 3.889 -6.681 8.747 1.00 85.38 95 GLN A O 1
ATOM 742 N N . ARG A 1 96 ? 3.785 -8.082 10.510 1.00 81.44 96 ARG A N 1
ATOM 743 C CA . ARG A 1 96 ? 2.626 -7.491 11.185 1.00 81.44 96 ARG A CA 1
ATOM 744 C C . ARG A 1 96 ? 3.008 -7.190 12.625 1.00 81.44 96 ARG A C 1
ATOM 746 O O . ARG A 1 96 ? 3.636 -8.042 13.254 1.00 81.44 96 ARG A O 1
ATOM 753 N N . ASP A 1 97 ? 2.587 -6.039 13.138 1.00 74.50 97 ASP A N 1
ATOM 754 C CA . ASP A 1 97 ? 2.847 -5.662 14.534 1.00 74.50 97 ASP A CA 1
ATOM 755 C C . ASP A 1 97 ? 1.806 -6.252 15.507 1.00 74.50 97 ASP A C 1
ATOM 757 O O . ASP A 1 97 ? 2.101 -6.497 16.675 1.00 74.50 97 ASP A O 1
ATOM 761 N N . CYS A 1 98 ? 0.605 -6.566 15.010 1.00 68.50 98 CYS A N 1
ATOM 762 C CA . CYS A 1 98 ? -0.465 -7.251 15.736 1.00 68.50 98 CYS A CA 1
ATOM 763 C C . CYS A 1 98 ? -0.716 -8.658 15.163 1.00 68.50 98 CYS A C 1
ATOM 765 O O . CYS A 1 98 ? -0.525 -8.918 13.972 1.00 68.50 98 CYS A O 1
ATOM 767 N N . SER A 1 99 ? -1.288 -9.552 15.974 1.00 57.00 99 SER A N 1
ATOM 768 C CA . SER A 1 99 ? -1.824 -10.861 15.548 1.00 57.00 99 SER A CA 1
ATOM 769 C C . SER A 1 99 ? -3.015 -10.768 14.578 1.00 57.00 99 SER A C 1
ATOM 771 O O . SER A 1 99 ? -3.608 -11.783 14.223 1.00 57.00 99 SER A O 1
ATOM 773 N N . CYS A 1 100 ? -3.377 -9.558 14.152 1.00 60.31 100 CYS A N 1
ATOM 774 C CA . CYS A 1 100 ? -4.675 -9.223 13.601 1.00 60.31 100 CYS A CA 1
ATOM 775 C C . CYS A 1 100 ? -4.762 -9.216 12.071 1.00 60.31 100 CYS A C 1
ATOM 777 O O . CYS A 1 100 ? -5.808 -8.860 11.545 1.00 60.31 100 CYS A O 1
ATOM 779 N N . LEU A 1 101 ? -3.708 -9.640 11.364 1.00 58.19 101 LEU A N 1
ATOM 780 C CA . LEU A 1 101 ? -3.686 -9.652 9.904 1.00 58.19 101 LEU A CA 1
ATOM 781 C C . LEU A 1 101 ? -3.887 -11.052 9.324 1.00 58.19 101 LEU A C 1
ATOM 783 O O . LEU A 1 101 ? -3.151 -11.979 9.647 1.00 58.19 101 LEU A O 1
ATOM 787 N N . VAL A 1 102 ? -4.801 -11.182 8.373 1.00 57.00 102 VAL A N 1
ATOM 788 C CA . VAL A 1 102 ? -4.807 -12.269 7.389 1.00 57.00 102 VAL A CA 1
ATOM 789 C C . VAL A 1 102 ? -4.620 -11.591 6.046 1.00 57.00 102 VAL A C 1
ATOM 791 O O . VAL A 1 102 ? -5.410 -10.727 5.681 1.00 57.00 102 VAL A O 1
ATOM 794 N N . THR A 1 103 ? -3.528 -11.929 5.379 1.00 59.78 103 THR A N 1
ATOM 795 C CA . THR A 1 103 ? -3.204 -11.491 4.024 1.00 59.78 103 THR A CA 1
ATOM 796 C C . THR A 1 103 ? -3.166 -12.727 3.137 1.00 59.78 103 THR A C 1
ATOM 798 O O . THR A 1 103 ? -2.954 -13.826 3.657 1.00 59.78 103 THR A O 1
ATOM 801 N N . ASP A 1 104 ? -3.450 -12.533 1.848 1.00 65.00 104 ASP A N 1
ATOM 802 C CA . ASP A 1 104 ? -3.532 -13.567 0.809 1.00 65.00 104 ASP A CA 1
ATOM 803 C C . ASP A 1 104 ? -2.395 -14.605 0.881 1.00 65.00 104 ASP A C 1
ATOM 805 O O . ASP A 1 104 ? -1.329 -14.348 1.445 1.00 65.00 104 ASP A O 1
ATOM 809 N N . GLU A 1 105 ? -2.618 -15.799 0.324 1.00 70.38 105 GLU A N 1
ATOM 810 C CA . GLU A 1 105 ? -1.621 -16.876 0.316 1.00 70.38 105 GLU A CA 1
ATOM 811 C C . GLU A 1 105 ? -0.310 -16.399 -0.331 1.00 70.38 105 GLU A C 1
ATOM 813 O O . GLU A 1 105 ? -0.238 -16.187 -1.537 1.00 70.38 105 GLU A O 1
ATOM 818 N N . PHE A 1 106 ? 0.742 -16.222 0.474 1.00 81.38 106 PHE A N 1
ATOM 819 C CA . PHE A 1 106 ? 2.075 -15.881 -0.020 1.00 81.38 106 PHE A CA 1
ATOM 820 C C . PHE A 1 106 ? 2.885 -17.141 -0.344 1.00 81.38 106 PHE A C 1
ATOM 822 O O . PHE A 1 106 ? 2.768 -18.144 0.366 1.00 81.38 106 PHE A O 1
ATOM 829 N N . PRO A 1 107 ? 3.783 -17.085 -1.343 1.00 86.75 107 PRO A N 1
ATOM 830 C CA . PRO A 1 107 ? 4.130 -15.921 -2.165 1.00 86.75 107 PRO A CA 1
ATOM 831 C C . PRO A 1 107 ? 3.128 -15.656 -3.299 1.00 86.75 107 PRO A C 1
ATOM 833 O O . PRO A 1 107 ? 2.621 -16.589 -3.915 1.00 86.75 107 PRO A O 1
ATOM 836 N N . VAL A 1 108 ? 2.920 -14.380 -3.636 1.00 89.56 108 VAL A N 1
ATOM 837 C CA . VAL A 1 108 ? 2.097 -13.973 -4.791 1.00 89.56 108 VAL A CA 1
ATOM 838 C C . VAL A 1 108 ? 2.976 -13.301 -5.839 1.00 89.56 108 VAL A C 1
ATOM 840 O O . VAL A 1 108 ? 3.818 -12.471 -5.501 1.00 89.56 108 VAL A O 1
ATOM 843 N N . THR A 1 109 ? 2.779 -13.646 -7.112 1.00 90.88 109 THR A N 1
ATOM 844 C CA . THR A 1 109 ? 3.502 -13.045 -8.244 1.00 90.88 109 THR A CA 1
ATOM 845 C C . THR A 1 109 ? 2.593 -12.081 -9.000 1.00 90.88 109 THR A C 1
ATOM 847 O O . THR A 1 109 ? 1.462 -12.424 -9.333 1.00 90.88 109 THR A O 1
ATOM 850 N N . ILE A 1 110 ? 3.097 -10.881 -9.282 1.00 90.94 110 ILE A N 1
ATOM 851 C CA . ILE A 1 110 ? 2.431 -9.843 -10.067 1.00 90.94 110 ILE A CA 1
ATOM 852 C C . ILE A 1 110 ? 3.185 -9.715 -11.389 1.00 90.94 110 ILE A C 1
ATOM 854 O O . ILE A 1 110 ? 4.296 -9.179 -11.439 1.00 90.94 110 ILE A O 1
ATOM 858 N N . GLU A 1 111 ? 2.591 -10.226 -12.463 1.00 91.19 111 GLU A N 1
ATOM 859 C CA . GLU A 1 111 ? 3.175 -10.155 -13.805 1.00 91.19 111 GLU A CA 1
ATOM 860 C C . GLU A 1 111 ? 3.260 -8.706 -14.327 1.00 91.19 111 GLU A C 1
ATOM 862 O O . GLU A 1 111 ? 2.525 -7.831 -13.851 1.00 91.19 111 GLU A O 1
ATOM 867 N N . PRO A 1 112 ? 4.131 -8.422 -15.312 1.00 88.50 112 PRO A N 1
ATOM 868 C CA . PRO A 1 112 ? 4.191 -7.126 -15.982 1.00 88.50 112 PRO A CA 1
ATOM 869 C C . PRO A 1 112 ? 2.817 -6.639 -16.460 1.00 88.50 112 PRO A C 1
ATOM 871 O O . PRO A 1 112 ? 2.071 -7.357 -17.127 1.00 88.50 112 PRO A O 1
ATOM 874 N N . GLY A 1 113 ? 2.471 -5.402 -16.116 1.00 87.00 113 GLY A N 1
ATOM 875 C CA . GLY A 1 113 ? 1.189 -4.772 -16.438 1.00 87.00 113 GLY A CA 1
ATOM 876 C C . GLY A 1 113 ? 0.003 -5.230 -15.582 1.00 87.00 113 GLY A C 1
ATOM 877 O O . GLY A 1 113 ? -1.095 -4.700 -15.760 1.00 87.00 113 GLY A O 1
ATOM 878 N N . GLN A 1 114 ? 0.181 -6.189 -14.667 1.00 91.19 114 GLN A N 1
ATOM 879 C CA . GLN A 1 114 ? -0.908 -6.695 -13.831 1.00 91.19 114 GLN A CA 1
ATOM 880 C C . GLN A 1 114 ? -1.114 -5.870 -12.561 1.00 91.19 114 GLN A C 1
ATOM 882 O O . GLN A 1 114 ? -0.195 -5.254 -12.011 1.00 91.19 114 GLN A O 1
ATOM 887 N N . ARG A 1 115 ? -2.358 -5.914 -12.075 1.00 92.06 115 ARG A N 1
ATOM 888 C CA . ARG A 1 115 ? -2.768 -5.372 -10.782 1.00 92.06 115 ARG A CA 1
ATOM 889 C C . ARG A 1 115 ? -3.159 -6.509 -9.844 1.00 92.06 115 ARG A C 1
ATOM 891 O O . ARG A 1 115 ? -3.854 -7.432 -10.258 1.00 92.06 115 ARG A O 1
ATOM 898 N N . LEU A 1 116 ? -2.756 -6.396 -8.585 1.00 90.19 116 LEU A N 1
ATOM 899 C CA . LEU A 1 116 ? -3.133 -7.291 -7.497 1.00 90.19 116 LEU A CA 1
ATOM 900 C C . LEU A 1 116 ? -3.719 -6.470 -6.347 1.00 90.19 116 LEU A C 1
ATOM 902 O O . LEU A 1 116 ? -3.114 -5.488 -5.928 1.00 90.19 116 LEU A O 1
ATOM 906 N N . SER A 1 117 ? -4.864 -6.891 -5.820 1.00 89.81 117 SER A N 1
ATOM 907 C CA . SER A 1 117 ? -5.475 -6.293 -4.631 1.00 89.81 117 SER A CA 1
ATOM 908 C C . SER A 1 117 ? -5.221 -7.202 -3.436 1.00 89.81 117 SER A C 1
ATOM 910 O O . SER A 1 117 ? -5.713 -8.327 -3.421 1.00 89.81 117 SER A O 1
ATOM 912 N N . LEU A 1 118 ? -4.459 -6.724 -2.452 1.00 86.75 118 LEU A N 1
ATOM 913 C CA . LEU A 1 118 ? -4.187 -7.466 -1.223 1.00 86.75 118 LEU A CA 1
ATOM 914 C C . LEU A 1 118 ? -5.230 -7.137 -0.159 1.00 86.75 118 LEU A C 1
ATOM 916 O O . LEU A 1 118 ? -5.386 -5.973 0.224 1.00 86.75 118 LEU A O 1
ATOM 920 N N . GLY A 1 119 ? -5.927 -8.159 0.332 1.00 84.88 119 GLY A N 1
ATOM 921 C CA . GLY A 1 119 ? -6.884 -8.021 1.426 1.00 84.88 119 GLY A CA 1
ATOM 922 C C . GLY A 1 119 ? -6.170 -7.955 2.773 1.00 84.88 119 GLY A C 1
ATOM 923 O O . GLY A 1 119 ? -5.431 -8.866 3.134 1.00 84.88 119 GLY A O 1
ATOM 924 N N . VAL A 1 120 ? -6.403 -6.889 3.536 1.00 84.94 120 VAL A N 1
ATOM 925 C CA . VAL A 1 120 ? -5.835 -6.698 4.870 1.00 84.94 120 VAL A CA 1
ATOM 926 C C . VAL A 1 120 ? -6.958 -6.606 5.884 1.00 84.94 120 VAL A C 1
ATOM 928 O O . VAL A 1 120 ? -7.734 -5.651 5.901 1.00 84.94 120 VAL A O 1
ATOM 931 N N . ARG A 1 121 ? -7.040 -7.617 6.744 1.00 84.81 121 ARG A N 1
ATOM 932 C CA . ARG A 1 121 ? -7.952 -7.632 7.885 1.00 84.81 121 ARG A CA 1
ATOM 933 C C . ARG A 1 121 ? -7.257 -7.069 9.122 1.00 84.81 121 ARG A C 1
ATOM 935 O O . ARG A 1 121 ? -6.065 -7.291 9.284 1.00 84.81 121 ARG A O 1
ATOM 942 N N . VAL A 1 122 ? -7.981 -6.328 9.953 1.00 84.94 122 VAL A N 1
ATOM 943 C CA . VAL A 1 122 ? -7.510 -5.749 11.216 1.00 84.94 122 VAL A CA 1
ATOM 944 C C . VAL A 1 122 ? -8.582 -5.909 12.287 1.00 84.94 122 VAL A C 1
ATOM 946 O O . VAL A 1 122 ? -9.765 -5.656 12.049 1.00 84.94 122 VAL A O 1
ATOM 949 N N . HIS A 1 123 ? -8.144 -6.316 13.475 1.00 85.75 123 HIS A N 1
ATOM 950 C CA . HIS A 1 123 ? -8.979 -6.489 14.658 1.00 85.75 123 HIS A CA 1
ATOM 951 C C . HIS A 1 123 ? -8.771 -5.311 15.607 1.00 85.75 123 HIS A C 1
ATOM 953 O O . HIS A 1 123 ? -7.631 -4.935 15.898 1.00 85.75 123 HIS A O 1
ATOM 959 N N . VAL A 1 124 ? -9.873 -4.726 16.061 1.00 85.88 124 VAL A N 1
ATOM 960 C CA . VAL A 1 124 ? -9.874 -3.550 16.925 1.00 85.88 124 VAL A CA 1
ATOM 961 C C . VAL A 1 124 ? -9.735 -3.999 18.379 1.00 85.88 124 VAL A C 1
ATOM 963 O O . VAL A 1 124 ? -10.491 -4.868 18.811 1.00 85.88 124 VAL A O 1
ATOM 966 N N . PRO A 1 125 ? -8.795 -3.435 19.157 1.00 83.38 125 PRO A N 1
ATOM 967 C CA . PRO A 1 125 ? -8.615 -3.815 20.550 1.00 83.38 125 PRO A CA 1
ATOM 968 C C . PRO A 1 125 ? -9.842 -3.451 21.395 1.00 83.38 125 PRO A C 1
ATOM 970 O O . PRO A 1 125 ? -10.574 -2.509 21.097 1.00 83.38 125 P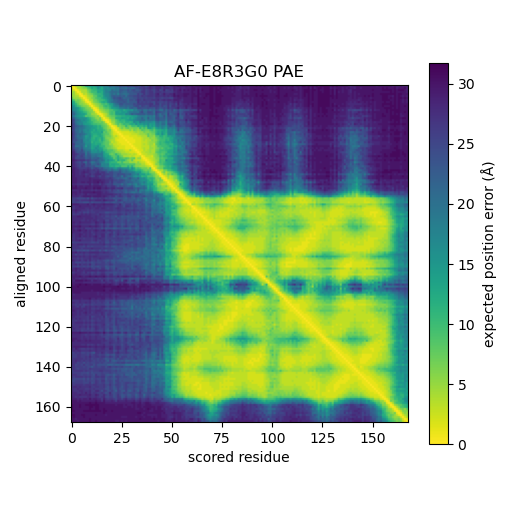RO A O 1
ATOM 973 N N . ASP A 1 126 ? -10.003 -4.136 22.526 1.00 85.25 126 ASP A N 1
ATOM 974 C CA . ASP A 1 126 ? -11.075 -3.859 23.495 1.00 85.25 126 ASP A CA 1
ATOM 975 C C . ASP A 1 126 ? -10.887 -2.537 24.261 1.00 85.25 126 ASP A C 1
ATOM 977 O O . ASP A 1 126 ? -11.717 -2.149 25.081 1.00 85.25 126 ASP A O 1
ATOM 981 N N . GLN A 1 127 ? -9.787 -1.823 24.021 1.00 85.56 127 GLN A N 1
ATOM 982 C CA . GLN A 1 127 ? -9.489 -0.553 24.673 1.00 85.56 127 GLN A CA 1
ATOM 983 C C . GLN A 1 127 ? -9.939 0.617 23.787 1.00 85.56 127 GLN A C 1
ATOM 985 O O . GLN A 1 127 ? -9.580 0.655 22.610 1.00 85.56 127 GLN A O 1
ATOM 990 N N . PRO A 1 128 ? -10.710 1.583 24.326 1.00 87.62 128 PRO A N 1
ATOM 991 C CA . PRO A 1 128 ? -11.111 2.765 23.576 1.00 87.62 128 PRO A CA 1
ATOM 992 C C . PRO A 1 128 ? -9.936 3.743 23.435 1.00 87.62 128 PRO A C 1
ATOM 994 O O . PRO A 1 128 ? -9.083 3.831 24.322 1.00 87.62 128 PRO A O 1
ATOM 997 N N . GLY A 1 129 ? -9.921 4.517 22.351 1.00 89.38 12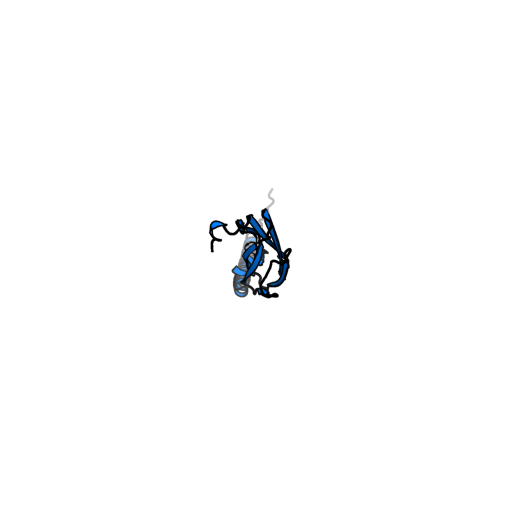9 GLY A N 1
ATOM 998 C CA . GLY A 1 129 ? -8.874 5.497 22.060 1.00 89.38 129 GLY A CA 1
ATOM 999 C C . GLY A 1 129 ? -8.352 5.423 20.626 1.00 89.38 129 GLY A C 1
ATOM 1000 O O . GLY A 1 129 ? -8.915 4.734 19.779 1.00 89.38 129 GLY A O 1
ATOM 1001 N N . ALA A 1 130 ? -7.272 6.156 20.356 1.00 89.25 130 ALA A N 1
ATOM 1002 C CA . ALA A 1 130 ? -6.624 6.142 19.050 1.00 89.25 130 ALA A CA 1
ATOM 1003 C C . ALA A 1 130 ? -5.983 4.771 18.787 1.00 89.25 130 ALA A C 1
ATOM 1005 O O . ALA A 1 130 ? -5.225 4.254 19.611 1.00 89.25 130 ALA A O 1
ATOM 1006 N N . PHE A 1 131 ? -6.281 4.203 17.625 1.00 87.69 131 PHE A N 1
ATOM 1007 C CA . PHE A 1 131 ? -5.743 2.938 17.150 1.00 87.69 131 PHE A CA 1
ATOM 1008 C C . PHE A 1 131 ? -4.895 3.180 15.906 1.00 87.69 131 PHE A C 1
ATOM 1010 O O . PHE A 1 131 ? -5.368 3.745 14.920 1.00 87.69 131 PHE A O 1
ATOM 1017 N N . GLU A 1 132 ? -3.648 2.723 15.953 1.00 88.56 132 GLU A N 1
ATOM 1018 C CA . GLU A 1 132 ? -2.713 2.752 14.835 1.00 88.56 132 GLU A CA 1
ATOM 1019 C C . GLU A 1 132 ? -2.000 1.401 14.747 1.00 88.56 132 GLU A C 1
ATOM 1021 O O . GLU A 1 132 ? -1.537 0.866 15.756 1.00 88.56 132 GLU A O 1
ATOM 1026 N N . GLN A 1 133 ? -1.962 0.826 13.547 1.00 86.81 133 GLN A N 1
ATOM 1027 C CA . GLN A 1 133 ? -1.289 -0.441 13.269 1.00 86.81 133 GLN A CA 1
ATOM 1028 C C . GLN A 1 133 ? -0.513 -0.357 11.966 1.00 86.81 133 GLN A C 1
ATOM 1030 O O . GLN A 1 133 ? -0.966 0.279 11.011 1.00 86.81 133 GLN A O 1
ATOM 1035 N N . HIS A 1 134 ? 0.614 -1.066 11.911 1.00 87.88 134 HIS A N 1
ATOM 1036 C CA . HIS A 1 134 ? 1.447 -1.130 10.721 1.00 87.88 134 HIS A CA 1
ATOM 1037 C C . HIS A 1 134 ? 1.585 -2.554 10.185 1.00 87.88 134 HIS A C 1
ATOM 1039 O O . HIS A 1 134 ? 1.613 -3.554 10.910 1.00 87.88 134 HIS A O 1
ATOM 1045 N N . VAL A 1 135 ? 1.696 -2.621 8.864 1.00 87.69 135 VAL A N 1
ATOM 1046 C CA . VAL A 1 135 ? 1.971 -3.824 8.092 1.00 87.69 135 VAL A CA 1
ATOM 1047 C C . VAL A 1 135 ? 3.086 -3.508 7.123 1.00 87.69 135 VAL A C 1
ATOM 1049 O O . VAL A 1 135 ? 3.020 -2.526 6.388 1.00 87.69 135 VAL A O 1
ATOM 1052 N N . THR A 1 136 ? 4.103 -4.358 7.088 1.00 89.81 136 THR A N 1
ATOM 1053 C CA . THR A 1 136 ? 5.178 -4.247 6.104 1.00 89.81 136 THR A CA 1
ATOM 1054 C C . THR A 1 136 ? 5.108 -5.416 5.138 1.00 89.81 136 THR A C 1
ATOM 1056 O O . THR A 1 136 ? 5.293 -6.559 5.546 1.00 89.81 136 THR A O 1
ATOM 1059 N N . PHE A 1 137 ? 4.878 -5.146 3.855 1.00 89.56 137 PHE A N 1
ATOM 1060 C CA . PHE A 1 137 ? 4.991 -6.155 2.800 1.00 89.56 137 PHE A CA 1
ATOM 1061 C C . PHE A 1 137 ? 6.405 -6.177 2.232 1.00 89.56 137 PHE A C 1
ATOM 1063 O O . PHE A 1 137 ? 7.002 -5.119 2.020 1.00 89.56 137 PHE A O 1
ATOM 1070 N N . TYR A 1 138 ? 6.922 -7.371 1.951 1.00 90.94 138 TYR A N 1
ATOM 1071 C CA . TYR A 1 138 ? 8.233 -7.558 1.329 1.00 90.94 138 TYR A CA 1
ATOM 1072 C C . TYR A 1 138 ? 8.077 -7.956 -0.126 1.00 90.94 138 TYR A C 1
ATOM 1074 O O . TYR A 1 138 ? 7.386 -8.935 -0.426 1.00 90.94 138 TYR A O 1
ATOM 1082 N N . THR A 1 139 ? 8.746 -7.224 -1.014 1.00 91.38 139 THR A N 1
ATOM 1083 C CA . THR A 1 139 ? 8.697 -7.492 -2.452 1.00 91.38 139 THR A CA 1
ATOM 1084 C C . THR A 1 139 ? 10.083 -7.691 -3.056 1.00 91.38 139 THR A C 1
ATOM 1086 O O . THR A 1 139 ? 11.092 -7.302 -2.465 1.00 91.38 139 THR A O 1
ATOM 1089 N N . THR A 1 140 ? 10.129 -8.278 -4.251 1.00 90.81 140 THR A N 1
ATOM 1090 C CA . THR A 1 140 ? 11.345 -8.363 -5.077 1.00 90.81 140 THR A CA 1
ATOM 1091 C C . THR A 1 140 ? 11.638 -7.096 -5.874 1.00 90.81 140 THR A C 1
ATOM 1093 O O . THR A 1 140 ? 12.655 -7.053 -6.561 1.00 90.81 140 THR A O 1
ATOM 1096 N N . SER A 1 141 ? 10.762 -6.084 -5.834 1.00 87.50 141 SER A N 1
ATOM 1097 C CA . SER A 1 141 ? 10.965 -4.855 -6.601 1.00 87.50 141 SER A CA 1
ATOM 1098 C C . SER A 1 141 ? 12.221 -4.129 -6.098 1.00 87.50 141 SER A C 1
ATOM 1100 O O . SER A 1 141 ? 12.310 -3.848 -4.898 1.00 87.50 141 SER A O 1
ATOM 1102 N N . PRO A 1 142 ? 13.175 -3.776 -6.980 1.00 82.94 142 PRO A N 1
ATOM 1103 C CA . PRO A 1 142 ? 14.369 -3.031 -6.584 1.00 82.94 142 PRO A CA 1
ATOM 1104 C C . PRO A 1 142 ? 14.041 -1.614 -6.090 1.00 82.94 142 PRO A C 1
ATOM 1106 O O . PRO A 1 142 ? 14.767 -1.068 -5.263 1.00 82.94 142 PRO A O 1
ATOM 1109 N N . GLU A 1 143 ? 12.939 -1.031 -6.564 1.00 84.38 143 GLU A N 1
ATOM 1110 C CA . GLU A 1 143 ? 12.481 0.311 -6.188 1.00 84.38 143 GLU A CA 1
ATOM 1111 C C . GLU A 1 143 ? 11.752 0.306 -4.836 1.00 84.38 143 GLU A C 1
ATOM 1113 O O . GLU A 1 143 ? 11.953 1.193 -4.004 1.00 84.38 143 GLU A O 1
ATOM 1118 N N . LYS A 1 144 ? 10.911 -0.711 -4.591 1.00 88.31 144 LYS A N 1
ATOM 1119 C CA . LYS A 1 144 ? 10.082 -0.826 -3.377 1.00 88.31 144 LYS A CA 1
ATOM 1120 C C . LYS A 1 144 ? 10.203 -2.206 -2.723 1.00 88.31 144 LYS A C 1
ATOM 1122 O O . LYS A 1 144 ? 9.210 -2.933 -2.641 1.00 88.31 144 LYS A O 1
ATOM 1127 N N . PRO A 1 145 ? 11.376 -2.563 -2.165 1.00 90.25 145 PRO A N 1
ATOM 1128 C CA . PRO A 1 145 ? 11.568 -3.862 -1.514 1.00 90.25 145 PRO A CA 1
ATOM 1129 C C . PRO A 1 145 ? 10.707 -4.020 -0.251 1.00 90.25 145 PRO A C 1
ATOM 1131 O O . PRO A 1 145 ? 10.485 -5.134 0.224 1.00 90.25 145 PRO A O 1
ATOM 1134 N N . ARG A 1 146 ? 10.237 -2.900 0.315 1.00 91.69 146 ARG A N 1
ATOM 1135 C CA . ARG A 1 146 ? 9.369 -2.842 1.493 1.00 91.69 146 ARG A CA 1
ATOM 1136 C C . ARG A 1 146 ? 8.245 -1.843 1.262 1.00 91.69 146 ARG A C 1
ATOM 1138 O O . ARG A 1 146 ? 8.510 -0.700 0.897 1.00 91.69 146 ARG A O 1
ATOM 1145 N N . ILE A 1 147 ? 7.013 -2.263 1.521 1.00 89.94 147 ILE A N 1
ATOM 1146 C CA . ILE A 1 147 ? 5.828 -1.403 1.477 1.00 89.94 147 ILE A CA 1
ATOM 1147 C C . ILE A 1 147 ? 5.299 -1.292 2.898 1.00 89.94 147 ILE A C 1
ATOM 1149 O O . ILE A 1 147 ? 4.840 -2.286 3.457 1.00 89.94 147 ILE A O 1
ATOM 1153 N N . PHE A 1 148 ? 5.374 -0.097 3.472 1.00 90.56 148 PHE A N 1
ATOM 1154 C CA . PHE A 1 148 ? 4.810 0.195 4.784 1.00 90.56 148 PHE A CA 1
ATOM 1155 C C . PHE A 1 148 ? 3.371 0.649 4.608 1.00 90.56 148 PHE A C 1
ATOM 1157 O O . PHE A 1 148 ? 3.124 1.624 3.905 1.00 90.56 148 PHE A O 1
ATOM 1164 N N . VAL A 1 149 ? 2.441 -0.063 5.227 1.00 89.69 149 VAL A N 1
ATOM 1165 C CA . VAL A 1 149 ? 1.017 0.252 5.229 1.00 89.69 149 VAL A CA 1
ATOM 1166 C C . VAL A 1 149 ? 0.591 0.515 6.665 1.00 89.69 149 VAL A C 1
ATOM 1168 O O . VAL A 1 149 ? 0.867 -0.288 7.551 1.00 89.69 149 VAL A O 1
ATOM 1171 N N . THR A 1 150 ? -0.084 1.631 6.886 1.00 90.19 150 THR A N 1
ATOM 1172 C CA . THR A 1 150 ? -0.573 2.089 8.180 1.00 90.19 150 THR A CA 1
ATOM 1173 C C . THR A 1 150 ? -2.095 2.127 8.154 1.00 90.19 150 THR A C 1
ATOM 1175 O O . THR A 1 150 ? -2.699 2.640 7.211 1.00 90.19 150 THR A O 1
ATOM 1178 N N . ALA A 1 151 ? -2.719 1.597 9.199 1.00 89.75 151 ALA A N 1
ATOM 1179 C CA . ALA A 1 151 ? -4.154 1.666 9.424 1.00 89.75 151 ALA A CA 1
ATOM 1180 C C . ALA A 1 151 ? -4.433 2.477 10.691 1.00 89.75 151 ALA A C 1
ATOM 1182 O O . ALA A 1 151 ? -3.853 2.196 11.739 1.00 89.75 151 ALA A O 1
ATOM 1183 N N . ARG A 1 152 ?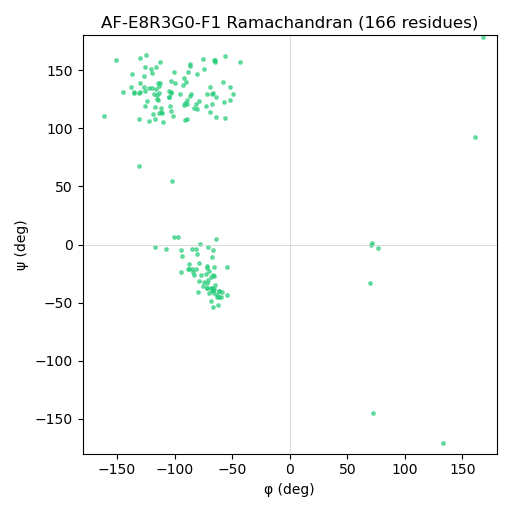 -5.322 3.470 10.591 1.00 91.62 152 ARG A N 1
ATOM 1184 C CA . ARG A 1 152 ? -5.678 4.394 11.676 1.00 91.62 152 ARG A CA 1
ATOM 1185 C C . ARG A 1 152 ? -7.178 4.426 11.907 1.00 91.62 152 ARG A C 1
ATOM 1187 O O . ARG A 1 152 ? -7.951 4.504 10.951 1.00 91.62 152 ARG A O 1
ATOM 1194 N N . ALA A 1 153 ? -7.586 4.386 13.167 1.00 90.81 153 ALA A N 1
ATOM 1195 C CA . ALA A 1 153 ? -8.985 4.441 13.570 1.00 90.81 153 ALA A CA 1
ATOM 1196 C C . ALA A 1 153 ? -9.148 5.084 14.951 1.00 90.81 153 ALA A C 1
ATOM 1198 O O . ALA A 1 153 ? -8.221 5.070 15.759 1.00 90.81 153 ALA A O 1
ATOM 1199 N N . ASP A 1 154 ? -10.350 5.573 15.238 1.00 91.81 154 ASP A N 1
ATOM 1200 C CA . ASP A 1 154 ? -10.758 5.979 16.583 1.00 91.81 154 ASP A CA 1
ATOM 1201 C C . ASP A 1 154 ? -11.675 4.910 17.177 1.00 91.81 154 ASP A C 1
ATOM 1203 O O . ASP A 1 154 ? -12.741 4.617 16.630 1.00 91.81 154 ASP A O 1
ATOM 1207 N N . VAL A 1 155 ? -11.271 4.311 18.294 1.00 91.25 155 VAL A N 1
ATOM 1208 C CA . VAL A 1 155 ? -12.025 3.236 18.942 1.00 91.25 155 VAL A CA 1
ATOM 1209 C C . VAL A 1 155 ? -12.969 3.814 19.985 1.00 91.25 155 VAL A C 1
ATOM 1211 O O . VAL A 1 155 ? -12.534 4.430 20.961 1.00 91.25 155 VAL A O 1
ATOM 1214 N N . VAL A 1 156 ? -14.265 3.572 19.806 1.00 90.69 156 VAL A N 1
ATOM 1215 C CA . VAL A 1 156 ? -15.313 3.912 20.775 1.00 90.69 156 VAL A CA 1
ATOM 1216 C C . VAL A 1 156 ? -15.731 2.686 21.573 1.00 90.69 156 VAL A C 1
ATOM 1218 O O . VAL A 1 156 ? -15.709 1.558 21.076 1.00 90.69 156 VAL A O 1
ATOM 1221 N N . ALA A 1 157 ? -16.129 2.912 22.825 1.00 85.88 157 ALA A N 1
ATOM 1222 C CA . ALA A 1 157 ? -16.655 1.855 23.674 1.00 85.88 157 ALA A CA 1
ATOM 1223 C C . ALA A 1 157 ? -17.874 1.191 23.024 1.00 85.88 157 ALA A C 1
ATOM 1225 O O . ALA A 1 157 ? -18.718 1.881 22.443 1.00 85.88 157 ALA A O 1
ATOM 1226 N N . GLN A 1 158 ? -17.977 -0.138 23.126 1.00 75.69 158 GLN A N 1
ATOM 1227 C CA . GLN A 1 158 ? -19.258 -0.771 22.841 1.00 75.69 158 GLN A CA 1
ATOM 1228 C C . GLN A 1 158 ? -20.244 -0.357 23.928 1.00 75.69 158 GLN A C 1
ATOM 1230 O O . GLN A 1 158 ? -20.015 -0.576 25.117 1.00 75.69 158 GLN A O 1
ATOM 1235 N N . GLU A 1 159 ? -21.340 0.271 23.511 1.00 68.06 159 GLU A N 1
ATOM 1236 C CA . GLU A 1 159 ? -22.487 0.453 24.383 1.00 68.06 159 GLU A CA 1
ATOM 1237 C C . GLU A 1 159 ? -23.020 -0.948 24.686 1.00 68.06 159 GLU A C 1
ATOM 1239 O O . GLU A 1 159 ? -23.452 -1.667 23.783 1.00 68.06 159 GLU A O 1
ATOM 1244 N N . GLY A 1 160 ? -22.842 -1.383 25.937 1.00 65.81 160 GLY A N 1
ATOM 1245 C CA . GLY A 1 160 ? -23.246 -2.711 26.383 1.00 65.81 160 GLY A CA 1
ATOM 1246 C C . GLY A 1 160 ? -24.735 -2.963 26.121 1.00 65.81 160 GLY A C 1
ATOM 1247 O O . GLY A 1 160 ? -25.491 -2.011 25.908 1.00 65.81 160 GLY A O 1
ATOM 1248 N N . PRO A 1 161 ? -25.181 -4.232 26.138 1.00 62.31 161 PRO A N 1
ATOM 1249 C CA . PRO A 1 161 ? -26.575 -4.571 25.877 1.00 62.31 161 PRO A CA 1
ATOM 1250 C C . PRO A 1 161 ? -27.494 -3.729 26.767 1.00 62.31 161 PRO A C 1
ATOM 1252 O O . PRO A 1 161 ? -27.339 -3.698 27.990 1.00 62.31 161 PRO A O 1
ATOM 1255 N N . ASN A 1 162 ? -28.419 -3.005 26.134 1.00 63.03 162 ASN A N 1
ATOM 1256 C CA . ASN A 1 162 ? -29.359 -2.129 26.817 1.00 63.03 162 ASN A CA 1
ATOM 1257 C C . ASN A 1 162 ? -30.149 -2.962 27.849 1.00 63.03 162 ASN A C 1
ATOM 1259 O O . ASN A 1 162 ? -30.820 -3.917 27.450 1.00 63.03 162 ASN A O 1
ATOM 1263 N N . PRO A 1 163 ? -30.132 -2.612 29.154 1.00 65.50 163 PRO A N 1
ATOM 1264 C CA . PRO A 1 163 ? -30.867 -3.344 30.192 1.00 65.50 163 PRO A CA 1
ATOM 1265 C C . PRO A 1 163 ? -32.369 -3.497 29.899 1.00 65.50 163 PRO A C 1
ATOM 1267 O O . PRO A 1 163 ? -33.023 -4.377 30.447 1.00 65.50 163 PRO A O 1
ATOM 1270 N N . SER A 1 164 ? -32.910 -2.658 29.012 1.00 65.56 164 SER A N 1
ATOM 1271 C CA . SER A 1 164 ? -34.314 -2.668 28.587 1.00 65.56 164 SER A CA 1
ATOM 1272 C C . SER A 1 164 ? -34.686 -3.855 27.683 1.00 65.56 164 SER A C 1
ATOM 1274 O O . SER A 1 164 ? -35.867 -4.162 27.556 1.00 65.56 164 SER A O 1
ATOM 1276 N N . GLU A 1 165 ? -33.710 -4.527 27.064 1.00 60.84 165 GLU A N 1
ATOM 1277 C CA . GLU A 1 165 ? -33.924 -5.691 26.181 1.00 60.84 165 GLU A CA 1
ATOM 1278 C C . GLU A 1 165 ? -33.783 -7.033 26.925 1.00 60.84 165 GLU A C 1
ATOM 1280 O O . GLU A 1 165 ? -34.049 -8.099 26.378 1.00 60.84 165 GLU A O 1
ATOM 1285 N N . MET A 1 166 ? -33.404 -6.979 28.205 1.00 59.69 166 MET A N 1
ATOM 1286 C CA . MET A 1 166 ? -33.225 -8.125 29.093 1.00 59.69 166 MET A CA 1
ATOM 1287 C C . MET A 1 166 ? -34.437 -8.255 30.028 1.00 59.69 166 MET A C 1
ATOM 1289 O O . MET A 1 166 ? -34.304 -8.254 31.248 1.00 59.69 166 MET A O 1
ATOM 1293 N N . THR A 1 167 ? -35.640 -8.321 29.452 1.00 59.47 167 THR A N 1
ATOM 1294 C CA . THR A 1 167 ? -36.858 -8.702 30.187 1.00 59.47 167 THR A CA 1
ATOM 1295 C C . THR A 1 167 ? -37.365 -10.036 29.622 1.00 59.47 167 THR A C 1
ATOM 1297 O O . THR A 1 167 ? -37.526 -10.116 28.404 1.00 59.47 167 THR A O 1
ATOM 1300 N N . PRO A 1 168 ? -37.539 -11.081 30.456 1.00 68.69 168 PRO A N 1
ATOM 1301 C CA . PRO A 1 168 ? -37.965 -12.416 30.025 1.00 68.69 168 PRO A CA 1
ATOM 1302 C C . PRO A 1 168 ? -39.411 -12.475 29.519 1.00 68.69 168 PRO A C 1
ATOM 1304 O O . PRO A 1 168 ? -40.237 -11.641 29.959 1.00 68.69 168 PRO A O 1
#

Nearest PDB structures (foldseek):
  7sqc-assembly1_O0  TM=8.051E-01  e=1.460E-05  Chlamydomonas reinhardtii
  7n6g-assembly1_3J  TM=7.312E-01  e=2.838E-05  Chlamydomonas reinhardtii
  7sqc-assembly1_M1  TM=7.355E-01  e=9.607E-05  Chlamydomonas reinhardtii
  7sqc-assembly1_T2  TM=7.753E-01  e=1.672E-04  Chlamydomonas reinhardtii
  1z9l-assembly1_A  TM=6.033E-01  e=4.183E-05  Rattus norvegicus

Secondary structure (DSSP, 8-state):
--PPPPPP-THHHHHHHHHHHHHHHHHHHHHHHHHHHHHHHH--GGGHHHHHSS--EEES-SEEEEEEEETT-EEEEEEEEEE-SSS-EEEEEEEESSTT----SSSEEE-TT-EEEEEEEEEPPSS-EEEEEEEEEEES-SS-SEEEEEEEEEEEPP-PPPGGG---

InterPro domains:
  IPR011467 Protein of unknown function DUF1573 [PF07610] (59-145)
  IPR013783 Immunoglobulin-like fold [G3DSA:2.60.40.10] (55-154)

Sequence (168 aa):
MHQTVPTKPRSAIFRWLAISAPWFGFVVLTMLSSTGMAFLMTGDTSLVVPYLQGERFLVSQTDHHLGTLRQGDERTFTVDLLNQAGESVQVHGAQRDCSCLVTDEFPVTIEPGQRLSLGVRVHVPDQPGAFEQHVTFYTTSPEKPRIFVTARADVVAQEGPNPSEMTP

Mean predicted aligned error: 16.08 Å